Protein AF-A0A1S3XW84-F1 (afdb_monomer)

Mean predicted aligned error: 14.99 Å

Foldseek 3Di:
DDDDDDDDDDDDDDDDDDDDDDDDDDDDPPPPPPPPPPPVPQQAAPVRDHFDVVLVVVQVVCCVVVVLPDGPGQRYHDPNRQKAWDPVVVPDVVVVVVVQVVVQVVQVVVVVVDVDDDDDDHDPTDMDGDDDDD

InterPro domains:
  IPR006462 Protein MS5 [PTHR31260] (20-133)

Secondary structure (DSSP, 8-state):
----PPP--PPPP---------------------------GGGB-TTSPBPPHHHHHHHHHHHHHHTTS-------S-TT--EEE--GGGT-HHHHHHHHHHHHHHHHHHHHHSS-----------EEE-----

Radius of gyration: 25.05 Å; Cα contacts (8 Å, |Δi|>4): 91; chains: 1; bounding box: 46×47×68 Å

Sequence (134 aa):
MEEQEMPCDGRKRELAEEDEEEVDDSNDSGKSHYAYDSDDSDFELIDGTKVDPKVWDQYYKELDESEGFDITVYPGASFNSSIVPLKSYLTDPNKKQKYTDLCGLAIGDFNSQSAKKYEFVEIVTVNASFAAGM

Solvent-accessible surface area (backbone atoms only — not comparable to full-atom values): 9155 Å² total; per-residue (Å²): 142,82,84,84,83,78,86,83,86,82,84,80,90,80,90,80,88,84,85,88,78,88,76,84,90,76,89,78,95,68,79,73,77,72,69,70,75,74,74,64,64,80,56,33,29,79,88,68,50,79,56,65,67,68,48,50,55,50,32,52,48,31,31,66,78,42,77,55,70,62,65,88,58,75,83,55,68,29,92,78,47,56,67,41,76,56,67,60,46,80,77,34,67,69,51,34,49,54,53,51,53,50,51,48,49,52,46,50,52,51,33,71,78,35,107,55,84,78,76,86,85,78,86,89,78,49,68,47,62,88,72,94,78,133

Organism: Nicotiana tabacum (NCBI:txid4097)

Structure (mmCIF, N/CA/C/O backbone):
data_AF-A0A1S3XW84-F1
#
_entry.id   AF-A0A1S3XW84-F1
#
loop_
_atom_site.group_PDB
_atom_site.id
_atom_site.type_symbol
_atom_site.label_atom_id
_atom_site.label_alt_id
_atom_site.label_comp_id
_atom_site.label_asym_id
_atom_site.label_entity_id
_atom_site.label_seq_id
_atom_site.pdbx_PDB_ins_code
_atom_site.Cartn_x
_atom_site.Cartn_y
_atom_site.Cartn_z
_atom_site.occupancy
_atom_site.B_iso_or_equiv
_atom_site.auth_seq_id
_atom_site.auth_comp_id
_atom_site.auth_asym_id
_atom_site.auth_atom_id
_atom_site.pdbx_PDB_model_num
ATOM 1 N N . MET A 1 1 ? -13.612 38.686 19.550 1.00 42.53 1 MET A N 1
ATOM 2 C CA . MET A 1 1 ? -14.569 38.777 18.436 1.00 42.53 1 MET A CA 1
ATOM 3 C C . MET A 1 1 ? -13.824 39.398 17.286 1.00 42.53 1 MET A C 1
ATOM 5 O O . MET A 1 1 ? -13.445 40.547 17.423 1.00 42.53 1 MET A O 1
ATOM 9 N N . GLU A 1 2 ? -13.537 38.602 16.265 1.00 38.34 2 GLU A N 1
ATOM 10 C CA . GLU A 1 2 ? -13.558 38.988 14.850 1.00 38.34 2 GLU A CA 1
ATOM 11 C C . GLU A 1 2 ? -13.281 37.704 14.065 1.00 38.34 2 GLU A C 1
ATOM 13 O O . GLU A 1 2 ? -12.154 37.224 13.965 1.00 38.34 2 GLU A O 1
ATOM 18 N N . GLU A 1 3 ? -14.379 37.079 13.647 1.00 39.62 3 GLU A N 1
ATOM 19 C CA . GLU A 1 3 ? -14.414 35.969 12.705 1.00 39.62 3 GLU A CA 1
ATOM 20 C C . GLU A 1 3 ? -14.179 36.561 11.312 1.00 39.62 3 GLU A C 1
ATOM 22 O O . GLU A 1 3 ? -14.851 37.515 10.921 1.00 39.62 3 GLU A O 1
ATOM 27 N N . GLN A 1 4 ? -13.199 36.037 10.578 1.00 36.78 4 GLN A N 1
ATOM 28 C CA . GLN A 1 4 ? -13.021 36.350 9.162 1.00 36.78 4 GLN A CA 1
ATOM 29 C C . GLN A 1 4 ? -13.615 35.195 8.359 1.00 36.78 4 GLN A C 1
ATOM 31 O O . GLN A 1 4 ? -12.982 34.158 8.168 1.00 36.78 4 GLN A O 1
ATOM 36 N N . GLU A 1 5 ? -14.868 35.370 7.943 1.00 37.12 5 GLU A N 1
ATOM 37 C CA . GLU A 1 5 ? -15.546 34.503 6.984 1.00 37.12 5 GLU A CA 1
ATOM 38 C C . GLU A 1 5 ? -14.992 34.767 5.576 1.00 37.12 5 GLU A C 1
ATOM 40 O O . GLU A 1 5 ? -15.014 35.890 5.071 1.00 37.12 5 GLU A O 1
ATOM 45 N N . MET A 1 6 ? -14.478 33.718 4.937 1.00 41.03 6 MET A N 1
ATOM 46 C CA . MET A 1 6 ? -14.038 33.733 3.541 1.00 41.03 6 MET A CA 1
ATOM 47 C C . MET A 1 6 ? -15.230 33.360 2.642 1.00 41.03 6 MET A C 1
ATOM 49 O O . MET A 1 6 ? -15.857 32.327 2.887 1.00 41.03 6 MET A O 1
ATOM 53 N N . PRO A 1 7 ? -15.569 34.144 1.603 1.00 36.22 7 PRO A N 1
ATOM 54 C CA . PRO A 1 7 ? -16.747 33.883 0.781 1.00 36.22 7 PRO A CA 1
ATOM 55 C C . PRO A 1 7 ? -16.524 32.715 -0.191 1.00 36.22 7 PRO A C 1
ATOM 57 O O . PRO A 1 7 ? -15.595 32.716 -0.998 1.00 36.22 7 PRO A O 1
ATOM 60 N N . CYS A 1 8 ? -17.422 31.730 -0.137 1.00 36.12 8 CYS A N 1
ATOM 61 C CA . CYS A 1 8 ? -17.536 30.655 -1.117 1.00 36.12 8 CYS A CA 1
ATOM 62 C C . CYS A 1 8 ? -18.220 31.193 -2.389 1.00 36.12 8 CYS A C 1
ATOM 64 O O . CYS A 1 8 ? -19.414 31.490 -2.366 1.00 36.12 8 CYS A O 1
ATOM 66 N N . ASP A 1 9 ? -17.479 31.324 -3.493 1.00 34.91 9 ASP A N 1
ATOM 67 C CA . ASP A 1 9 ? -18.032 31.732 -4.791 1.00 34.91 9 ASP A CA 1
ATOM 68 C C . ASP A 1 9 ? -18.701 30.532 -5.481 1.00 34.91 9 ASP A C 1
ATOM 70 O O . ASP A 1 9 ? -18.049 29.596 -5.949 1.00 34.91 9 ASP A O 1
ATOM 74 N N . GLY A 1 10 ? -20.033 30.536 -5.491 1.00 37.75 10 GLY A N 1
ATOM 75 C CA . GLY A 1 10 ? -20.847 29.566 -6.207 1.00 37.75 10 GLY A CA 1
ATOM 76 C C . GLY A 1 10 ? -20.982 29.949 -7.677 1.00 37.75 10 GLY A C 1
ATOM 77 O O . GLY A 1 10 ? -21.548 30.993 -7.995 1.00 37.75 10 GLY A O 1
ATOM 78 N N . ARG A 1 11 ? -20.565 29.065 -8.592 1.00 38.31 11 ARG A N 1
ATOM 79 C CA . ARG A 1 11 ? -20.957 29.160 -10.006 1.00 38.31 11 ARG A CA 1
ATOM 80 C C . ARG A 1 11 ? -22.045 28.156 -10.350 1.00 38.31 11 ARG A C 1
ATOM 82 O O . ARG A 1 11 ? -21.911 26.948 -10.180 1.00 38.31 11 ARG A O 1
ATOM 89 N N . LYS A 1 12 ? -23.144 28.742 -10.809 1.00 38.66 12 LYS A N 1
ATOM 90 C CA . LYS A 1 12 ? -24.388 28.142 -11.276 1.00 38.66 12 LYS A CA 1
ATOM 91 C C . LYS A 1 12 ? -24.144 27.382 -12.586 1.00 38.66 12 LYS A C 1
ATOM 93 O O . LYS A 1 12 ? -23.364 27.835 -13.417 1.00 38.66 12 LYS A O 1
ATOM 98 N N . ARG A 1 13 ? -24.838 26.254 -12.768 1.00 36.91 13 ARG A N 1
ATOM 99 C CA . ARG A 1 13 ? -25.046 25.635 -14.086 1.00 36.91 13 ARG A CA 1
ATOM 100 C C . ARG A 1 13 ? -26.025 26.502 -14.875 1.00 36.91 13 ARG A C 1
ATOM 102 O O . ARG A 1 13 ? -27.103 26.786 -14.360 1.00 36.91 13 ARG A O 1
ATOM 109 N N . GLU A 1 14 ? -25.681 26.833 -16.112 1.00 36.09 14 GLU A N 1
ATOM 110 C CA . GLU A 1 14 ? -26.649 27.189 -17.150 1.00 36.09 14 GLU A CA 1
ATOM 111 C C . GLU A 1 14 ? -26.529 26.164 -18.282 1.00 36.09 14 GLU A C 1
ATOM 113 O O . GLU A 1 14 ? -25.434 25.863 -18.754 1.00 36.09 14 GLU A O 1
ATOM 118 N N . LEU A 1 15 ? -27.675 25.577 -18.626 1.00 37.50 15 LEU A N 1
ATOM 119 C CA . LEU A 1 15 ? -27.910 24.741 -19.796 1.00 37.50 15 LEU A CA 1
ATOM 120 C C . LEU A 1 15 ? -28.241 25.672 -20.967 1.00 37.50 15 LEU A C 1
ATOM 122 O O . LEU A 1 15 ? -29.110 26.529 -20.818 1.00 37.50 15 LEU A O 1
ATOM 126 N N . ALA A 1 16 ? -27.589 25.476 -22.109 1.00 37.22 16 ALA A N 1
ATOM 127 C CA . ALA A 1 16 ? -28.013 26.031 -23.388 1.00 37.22 16 ALA A CA 1
ATOM 128 C C . ALA A 1 16 ? -27.944 24.920 -24.450 1.00 37.22 16 ALA A C 1
ATOM 130 O O . ALA A 1 16 ? -26.863 24.523 -24.876 1.00 37.22 16 ALA A O 1
ATOM 131 N N . GLU A 1 17 ? -29.120 24.392 -24.787 1.00 39.78 17 GLU A N 1
ATOM 132 C CA . GLU A 1 17 ? -29.477 23.777 -26.078 1.00 39.78 17 GLU A CA 1
ATOM 133 C C . GLU A 1 17 ? -29.548 24.913 -27.125 1.00 39.78 17 GLU A C 1
ATOM 135 O O . GLU A 1 17 ? -29.773 26.059 -26.734 1.00 39.78 17 GLU A O 1
ATOM 140 N N . GLU A 1 18 ? -29.375 24.792 -28.438 1.00 42.47 18 GLU A N 1
ATOM 141 C CA . GLU A 1 18 ? -29.212 23.745 -29.458 1.00 42.47 18 GLU A CA 1
ATOM 142 C C . GLU A 1 18 ? -28.745 24.536 -30.711 1.00 42.47 18 GLU A C 1
ATOM 144 O O . GLU A 1 18 ? -29.215 25.661 -30.896 1.00 42.47 18 GLU A O 1
ATOM 149 N N . ASP A 1 19 ? -27.875 24.001 -31.575 1.00 34.41 19 ASP A N 1
ATOM 150 C CA . ASP A 1 19 ? -28.000 24.257 -33.024 1.00 34.41 19 ASP A CA 1
ATOM 151 C C . ASP A 1 19 ? -27.310 23.144 -33.823 1.00 34.41 19 ASP A C 1
ATOM 153 O O . ASP A 1 19 ? -26.138 22.818 -33.605 1.00 34.41 19 ASP A O 1
ATOM 157 N N . GLU A 1 20 ? -28.086 22.529 -34.706 1.00 47.84 20 GLU A N 1
ATOM 158 C CA . GLU A 1 20 ? -27.706 21.421 -35.572 1.00 47.84 20 GLU A CA 1
ATOM 159 C C . GLU A 1 20 ? -27.149 21.996 -36.882 1.00 47.84 20 GLU A C 1
ATOM 161 O O . GLU A 1 20 ? -27.907 22.445 -37.740 1.00 47.84 20 GLU A O 1
ATOM 166 N N . GLU A 1 21 ? -25.827 21.970 -37.071 1.00 45.09 21 GLU A N 1
ATOM 167 C CA . GLU A 1 21 ? -25.247 22.137 -38.408 1.00 45.09 21 GLU A CA 1
ATOM 168 C C . GLU A 1 21 ? -24.925 20.763 -39.012 1.00 45.09 21 GLU A C 1
ATOM 170 O O . GLU A 1 21 ? -23.995 20.068 -38.604 1.00 45.09 21 GLU A O 1
ATOM 175 N N . GLU A 1 22 ? -25.743 20.387 -39.996 1.00 44.19 22 GLU A N 1
ATOM 176 C CA . GLU A 1 22 ? -25.552 19.289 -40.948 1.00 44.19 22 GLU A CA 1
ATOM 177 C C . GLU A 1 22 ? -24.186 19.413 -41.643 1.00 44.19 22 GLU A C 1
ATOM 179 O O . GLU A 1 22 ? -23.992 20.267 -42.515 1.00 44.19 22 GLU A O 1
ATOM 184 N N . VAL A 1 23 ? -23.226 18.560 -41.270 1.00 45.69 23 VAL A N 1
ATOM 185 C CA . VAL A 1 23 ? -21.918 18.495 -41.934 1.00 45.69 23 VAL A CA 1
ATOM 186 C C . VAL A 1 23 ? -21.930 17.362 -42.959 1.00 45.69 23 VAL A C 1
ATOM 188 O O . VAL A 1 23 ? -21.974 16.185 -42.616 1.00 45.69 23 VAL A O 1
ATOM 191 N N . ASP A 1 24 ? -21.911 17.783 -44.221 1.00 38.50 24 ASP A N 1
ATOM 192 C CA . ASP A 1 24 ? -21.873 17.014 -45.467 1.00 38.50 24 ASP A CA 1
ATOM 193 C C . ASP A 1 24 ? -20.902 15.815 -45.431 1.00 38.50 24 ASP A C 1
ATOM 195 O O . ASP A 1 24 ? -19.679 15.961 -45.342 1.00 38.50 24 ASP A O 1
ATOM 199 N N . ASP A 1 25 ? -21.480 14.616 -45.517 1.00 48.81 25 ASP A N 1
ATOM 200 C CA . ASP A 1 25 ? -20.803 13.326 -45.586 1.00 48.81 25 ASP A CA 1
ATOM 201 C C . ASP A 1 25 ? -20.454 13.021 -47.050 1.00 48.81 25 ASP A C 1
ATOM 203 O O . ASP A 1 25 ? -21.256 12.467 -47.810 1.00 48.81 25 ASP A O 1
ATOM 207 N N . SER A 1 26 ? -19.259 13.426 -47.488 1.00 48.84 26 SER A N 1
ATOM 208 C CA . SER A 1 26 ? -18.698 12.973 -48.763 1.00 48.84 26 SER A CA 1
ATOM 209 C C . SER A 1 26 ? -17.168 13.026 -48.817 1.00 48.84 26 SER A C 1
ATOM 211 O O . SER A 1 26 ? -16.554 14.069 -49.020 1.00 48.84 26 SER A O 1
ATOM 213 N N . ASN A 1 27 ? -16.600 11.815 -48.832 1.00 44.66 27 ASN A N 1
ATOM 214 C CA . ASN A 1 27 ? -15.481 11.409 -49.686 1.00 44.66 27 ASN A CA 1
ATOM 215 C C . ASN A 1 27 ? -14.054 11.801 -49.251 1.00 44.66 27 ASN A C 1
ATOM 217 O O . ASN A 1 27 ? -13.540 12.853 -49.609 1.00 44.66 27 ASN A O 1
ATOM 221 N N . ASP A 1 28 ? -13.330 10.858 -48.650 1.00 45.44 28 ASP A N 1
ATOM 222 C CA . ASP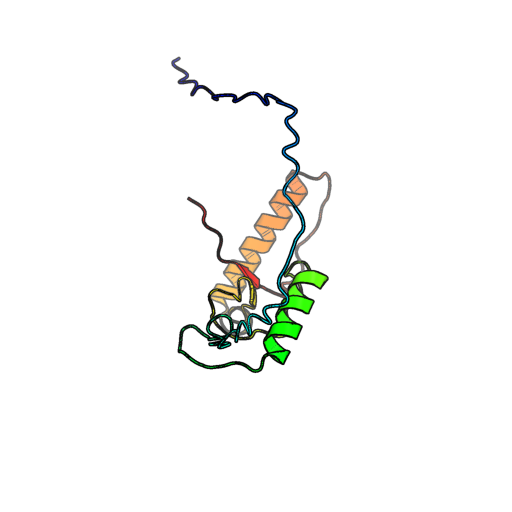 A 1 28 ? -12.371 10.027 -49.397 1.00 45.44 28 ASP A CA 1
ATOM 223 C C . ASP A 1 28 ? -11.679 9.059 -48.432 1.00 45.44 28 ASP A C 1
ATOM 225 O O . ASP A 1 28 ? -11.210 9.428 -47.355 1.00 45.44 28 ASP A O 1
ATOM 229 N N . SER A 1 29 ? -11.619 7.794 -48.832 1.00 57.34 29 SER A N 1
ATOM 230 C CA . SER A 1 29 ? -10.939 6.711 -48.131 1.00 57.34 29 SER A CA 1
ATOM 231 C C . SER A 1 29 ? -9.419 6.882 -48.192 1.00 57.34 29 SER A C 1
ATOM 233 O O . SER A 1 29 ? -8.700 6.079 -48.787 1.00 57.34 29 SER A O 1
ATOM 235 N N . GLY A 1 30 ? -8.905 7.923 -47.555 1.00 43.34 30 GLY A N 1
ATOM 236 C CA . GLY A 1 30 ? -7.501 8.029 -47.226 1.00 43.34 30 GLY A CA 1
ATOM 237 C C . GLY A 1 30 ? -7.243 7.144 -46.022 1.00 43.34 30 GLY A C 1
ATOM 238 O O . GLY A 1 30 ? -7.522 7.539 -44.896 1.00 43.34 30 GLY A O 1
ATOM 239 N N . LYS A 1 31 ? -6.690 5.946 -46.239 1.00 55.28 31 LYS A N 1
ATOM 240 C CA . LYS A 1 31 ? -5.907 5.258 -45.207 1.00 55.28 31 LYS A CA 1
ATOM 241 C C . LYS A 1 31 ? -4.813 6.227 -44.757 1.00 55.28 31 LYS A C 1
ATOM 243 O O . LYS A 1 31 ? -3.702 6.185 -45.285 1.00 55.28 31 LYS A O 1
ATOM 248 N N . SER A 1 32 ? -5.097 7.098 -43.793 1.00 44.53 32 SER A N 1
ATOM 249 C CA . SER A 1 32 ? -4.045 7.682 -42.990 1.00 44.53 32 SER A CA 1
ATOM 250 C C . SER A 1 32 ? -3.530 6.518 -42.170 1.00 44.53 32 SER A C 1
ATOM 252 O O . SER A 1 32 ? -4.072 6.126 -41.139 1.00 44.53 32 SER A O 1
ATOM 254 N N . HIS A 1 33 ? -2.497 5.892 -42.718 1.00 53.44 33 HIS A N 1
ATOM 255 C CA . HIS A 1 33 ? -1.506 5.187 -41.946 1.00 53.44 33 HIS A CA 1
ATOM 256 C C . HIS A 1 33 ? -0.954 6.206 -40.945 1.00 53.44 33 HIS A C 1
ATOM 258 O O . HIS A 1 33 ? 0.101 6.804 -41.147 1.00 53.44 33 HIS A O 1
ATOM 264 N N . TYR A 1 34 ? -1.709 6.439 -39.871 1.00 46.34 34 TYR A N 1
ATOM 265 C CA . TYR A 1 34 ? -1.133 6.796 -38.600 1.00 46.34 34 TYR A CA 1
ATOM 266 C C . TYR A 1 34 ? -0.310 5.563 -38.235 1.00 46.34 34 TYR A C 1
ATOM 268 O O . TYR A 1 34 ? -0.766 4.666 -37.531 1.00 46.34 34 TYR A O 1
ATOM 276 N N . ALA A 1 35 ? 0.900 5.476 -38.792 1.00 50.94 35 ALA A N 1
ATOM 277 C CA . ALA A 1 35 ? 1.972 4.905 -38.016 1.00 50.94 35 ALA A CA 1
ATOM 278 C C . ALA A 1 35 ? 2.027 5.802 -36.789 1.00 50.94 35 ALA A C 1
ATOM 280 O O . ALA A 1 35 ? 2.626 6.874 -36.811 1.00 50.94 35 ALA A O 1
ATOM 281 N N . TYR A 1 36 ? 1.320 5.378 -35.746 1.00 47.88 36 TYR A N 1
ATOM 282 C CA . TYR A 1 36 ? 1.916 5.420 -34.434 1.00 47.88 36 TYR A CA 1
ATOM 283 C C . TYR A 1 36 ? 3.284 4.764 -34.618 1.00 47.88 36 TYR A C 1
ATOM 285 O O . TYR A 1 36 ? 3.406 3.541 -34.674 1.00 47.88 36 TYR A O 1
ATOM 293 N N . ASP A 1 37 ? 4.292 5.592 -34.875 1.00 51.38 37 ASP A N 1
ATOM 294 C CA . ASP A 1 37 ? 5.652 5.244 -34.525 1.00 51.38 37 ASP A CA 1
ATOM 295 C C . ASP A 1 37 ? 5.583 5.149 -33.005 1.00 51.38 37 ASP A C 1
ATOM 297 O O . ASP A 1 37 ? 5.534 6.167 -32.315 1.00 51.38 37 ASP A O 1
ATOM 301 N N . SER A 1 38 ? 5.302 3.933 -32.528 1.00 53.81 38 SER A N 1
ATOM 302 C CA . SER A 1 38 ? 5.107 3.582 -31.126 1.00 53.81 38 SER A CA 1
ATOM 303 C C . SER A 1 38 ? 6.466 3.709 -30.455 1.00 53.81 38 SER A C 1
ATOM 305 O O . SER A 1 38 ? 7.143 2.728 -30.154 1.00 53.81 38 SER A O 1
ATOM 307 N N . ASP A 1 39 ? 6.927 4.946 -30.322 1.00 56.47 39 ASP A N 1
ATOM 308 C CA . ASP A 1 39 ? 7.960 5.310 -29.381 1.00 56.47 39 ASP A CA 1
ATOM 309 C C . ASP A 1 39 ? 7.282 5.124 -28.021 1.00 56.47 39 ASP A C 1
ATOM 311 O O . ASP A 1 39 ? 6.607 6.018 -27.518 1.00 56.47 39 ASP A O 1
ATOM 315 N N . ASP A 1 40 ? 7.308 3.879 -27.530 1.00 59.44 40 ASP A N 1
ATOM 316 C CA . ASP A 1 40 ? 6.673 3.388 -26.302 1.00 59.44 40 ASP A CA 1
ATOM 317 C C . ASP A 1 40 ? 7.315 4.039 -25.057 1.00 59.44 40 ASP A C 1
ATOM 319 O O . ASP A 1 40 ? 7.778 3.355 -24.143 1.00 59.44 40 ASP A O 1
ATOM 323 N N . SER A 1 41 ? 7.377 5.372 -25.016 1.00 60.06 41 SER A N 1
ATOM 324 C CA . SER A 1 41 ? 7.925 6.162 -23.912 1.00 60.06 41 SER A CA 1
ATOM 325 C C . SER A 1 41 ? 7.113 5.992 -22.635 1.00 60.06 41 SER A C 1
ATOM 327 O O . SER A 1 41 ? 7.634 6.149 -21.534 1.00 60.06 41 SER A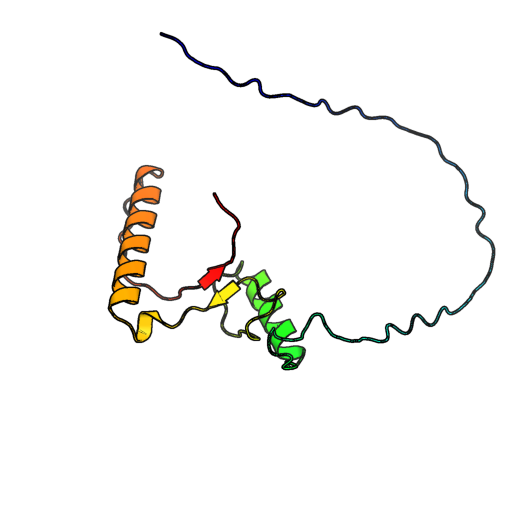 O 1
ATOM 329 N N . ASP A 1 42 ? 5.835 5.639 -22.771 1.00 63.06 42 ASP A N 1
ATOM 330 C CA . ASP A 1 42 ? 4.910 5.525 -21.647 1.00 63.06 42 ASP A CA 1
ATOM 331 C C . ASP A 1 42 ? 5.239 4.319 -20.749 1.00 63.06 42 ASP A C 1
ATOM 333 O O . ASP A 1 42 ? 4.886 4.293 -19.574 1.00 63.06 42 ASP A O 1
ATOM 337 N N . PHE A 1 43 ? 5.981 3.332 -21.246 1.00 72.69 43 PHE A N 1
ATOM 338 C CA . PHE A 1 43 ? 6.331 2.133 -20.476 1.00 72.69 43 PHE A CA 1
ATOM 339 C C . PHE A 1 43 ? 7.806 2.080 -20.067 1.00 72.69 43 PHE A C 1
ATOM 341 O O . PHE A 1 43 ? 8.269 1.064 -19.530 1.00 72.69 43 PHE A O 1
ATOM 348 N N . GLU A 1 44 ? 8.538 3.175 -20.284 1.00 82.44 44 GLU A N 1
ATOM 349 C CA . GLU A 1 44 ? 9.913 3.333 -19.826 1.00 82.44 44 GLU A CA 1
ATOM 350 C C . GLU A 1 44 ? 9.964 3.714 -18.339 1.00 82.44 44 GLU A C 1
ATOM 352 O O . GLU A 1 44 ? 9.136 4.462 -17.800 1.00 82.44 44 GLU A O 1
ATOM 357 N N . LEU A 1 45 ? 10.958 3.162 -17.644 1.00 87.75 45 LEU A N 1
ATOM 358 C CA . LEU A 1 45 ? 11.288 3.574 -16.286 1.00 87.75 45 LEU A CA 1
ATOM 359 C C . LEU A 1 45 ? 12.057 4.895 -16.299 1.00 87.75 45 LEU A C 1
ATOM 361 O O . LEU A 1 45 ? 12.653 5.284 -17.300 1.00 87.75 45 LEU A O 1
ATOM 365 N N . ILE A 1 46 ? 12.115 5.564 -15.147 1.00 87.12 46 ILE A N 1
ATOM 366 C CA . ILE A 1 46 ? 12.843 6.836 -14.982 1.00 87.12 46 ILE A CA 1
ATOM 367 C C . ILE A 1 46 ? 14.336 6.706 -15.351 1.00 87.12 46 ILE A C 1
ATOM 369 O O . ILE A 1 46 ? 14.961 7.688 -15.744 1.00 87.12 46 ILE A O 1
ATOM 373 N N . ASP A 1 47 ? 14.918 5.509 -15.235 1.00 87.50 47 ASP A N 1
ATOM 374 C CA . ASP A 1 47 ? 16.310 5.228 -15.611 1.00 87.50 47 ASP A CA 1
ATOM 375 C C . ASP A 1 47 ? 16.501 4.846 -17.095 1.00 87.50 47 ASP A C 1
ATOM 377 O O . ASP A 1 47 ? 17.618 4.530 -17.507 1.00 87.50 47 ASP A O 1
ATOM 381 N N . GLY A 1 48 ? 15.433 4.892 -17.899 1.00 86.19 48 GLY A N 1
ATOM 382 C CA . GLY A 1 48 ? 15.425 4.520 -19.316 1.00 86.19 48 GLY A CA 1
ATOM 383 C C . GLY A 1 48 ? 15.329 3.012 -19.569 1.00 86.19 48 GLY A C 1
ATOM 384 O O . GLY A 1 48 ? 15.442 2.569 -20.714 1.00 86.19 48 GLY A O 1
ATOM 385 N N . THR A 1 49 ? 15.142 2.193 -18.529 1.00 89.00 49 THR A N 1
ATOM 386 C CA . THR A 1 49 ? 14.949 0.749 -18.699 1.00 89.00 49 THR A CA 1
ATOM 387 C C . THR A 1 49 ? 13.579 0.462 -19.307 1.00 89.00 49 THR A C 1
ATOM 389 O O . THR A 1 49 ? 12.552 0.912 -18.799 1.00 89.00 49 THR A O 1
ATOM 392 N N . LYS A 1 50 ? 13.562 -0.356 -20.366 1.00 88.81 50 LYS A N 1
ATOM 393 C CA . LYS A 1 50 ? 12.333 -0.895 -20.960 1.00 88.81 50 LYS A CA 1
ATOM 394 C C . LYS A 1 50 ? 11.879 -2.136 -20.204 1.00 88.81 50 LYS A C 1
ATOM 396 O O . LYS A 1 50 ? 12.660 -3.069 -20.008 1.00 88.81 50 LYS A O 1
ATOM 401 N N . VAL A 1 51 ? 10.612 -2.151 -19.811 1.00 90.19 51 VAL A N 1
ATOM 402 C CA . VAL A 1 51 ? 9.967 -3.282 -19.136 1.00 90.19 51 VAL A CA 1
ATOM 403 C C . VAL A 1 51 ? 9.081 -4.016 -20.142 1.00 90.19 51 VAL A C 1
ATOM 405 O O . VAL A 1 51 ? 8.508 -3.394 -21.031 1.00 90.19 51 VAL A O 1
ATOM 408 N N . ASP A 1 52 ? 8.981 -5.344 -20.029 1.00 91.19 52 ASP A N 1
ATOM 409 C CA . ASP A 1 52 ? 8.085 -6.143 -20.877 1.00 91.19 52 ASP A CA 1
ATOM 410 C C . ASP A 1 52 ? 6.631 -5.640 -20.723 1.00 91.19 52 ASP A C 1
ATOM 412 O O . ASP A 1 52 ? 6.152 -5.558 -19.586 1.00 91.19 52 ASP A O 1
ATOM 416 N N . PRO A 1 53 ? 5.910 -5.340 -21.823 1.00 90.06 53 PRO A N 1
ATOM 417 C CA . PRO A 1 53 ? 4.515 -4.899 -21.778 1.00 90.06 53 PRO A CA 1
ATOM 418 C C . PRO A 1 53 ? 3.602 -5.789 -20.925 1.00 90.06 53 PRO A C 1
ATOM 420 O O . PRO A 1 53 ? 2.712 -5.290 -20.246 1.00 90.06 53 PRO A O 1
ATOM 423 N N . LYS A 1 54 ? 3.868 -7.099 -20.850 1.00 92.88 54 LYS A N 1
ATOM 424 C CA . LYS A 1 54 ? 3.072 -8.025 -20.024 1.00 92.88 54 LYS A CA 1
ATOM 425 C C . LYS A 1 54 ? 3.138 -7.719 -18.528 1.00 92.88 54 LYS A C 1
ATOM 427 O O . LYS A 1 54 ? 2.201 -8.030 -17.796 1.00 92.88 54 LYS A O 1
ATOM 432 N N . VAL A 1 55 ? 4.250 -7.152 -18.058 1.00 93.94 55 VAL A N 1
ATOM 433 C CA . VAL A 1 55 ? 4.420 -6.737 -16.656 1.00 93.94 55 VAL A CA 1
ATOM 434 C C . VAL A 1 55 ? 3.534 -5.528 -16.369 1.00 93.94 55 VAL A C 1
ATOM 436 O O . VAL A 1 55 ? 2.914 -5.468 -15.311 1.00 93.94 55 VAL A O 1
ATOM 439 N N . TRP A 1 56 ? 3.437 -4.601 -17.324 1.00 93.31 56 TRP A N 1
ATOM 440 C CA . TRP A 1 56 ? 2.538 -3.453 -17.251 1.00 93.31 56 TRP A CA 1
ATOM 441 C C . TRP A 1 56 ? 1.071 -3.868 -17.304 1.00 93.31 56 TRP A C 1
ATOM 443 O O . TRP A 1 56 ? 0.300 -3.436 -16.450 1.00 93.31 56 TRP A O 1
ATOM 453 N N . ASP A 1 57 ? 0.706 -4.763 -18.224 1.00 93.94 57 ASP A N 1
ATOM 454 C CA . ASP A 1 57 ? -0.648 -5.317 -18.313 1.00 93.94 57 ASP A CA 1
ATOM 455 C C . ASP A 1 57 ? -1.073 -5.959 -16.987 1.00 93.94 57 ASP A C 1
ATOM 457 O O . ASP A 1 57 ? -2.176 -5.723 -16.495 1.00 93.94 57 ASP A O 1
ATOM 461 N N . GLN A 1 58 ? -0.184 -6.750 -16.374 1.00 95.88 58 GLN A N 1
ATOM 462 C CA . GLN A 1 58 ? -0.467 -7.368 -15.082 1.00 95.88 58 GLN A CA 1
ATOM 463 C C . GLN A 1 58 ? -0.555 -6.334 -13.955 1.00 95.88 58 GLN A C 1
ATOM 465 O O . GLN A 1 58 ? -1.466 -6.425 -13.138 1.00 95.88 58 GLN A O 1
ATOM 470 N N . TYR A 1 59 ? 0.349 -5.352 -13.913 1.00 95.44 59 TYR A N 1
ATOM 471 C CA . TYR A 1 59 ? 0.306 -4.286 -12.912 1.00 95.44 59 TYR A CA 1
ATOM 472 C C . TYR A 1 59 ? -1.013 -3.509 -12.967 1.00 95.44 59 TYR A C 1
ATOM 474 O O . TYR A 1 59 ? -1.656 -3.333 -11.936 1.00 95.44 59 TYR A O 1
ATOM 482 N N 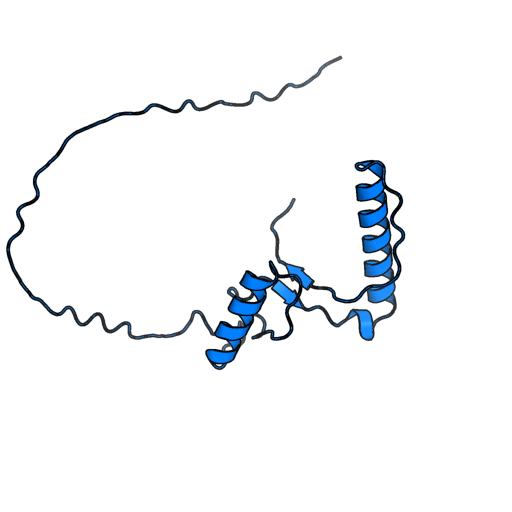. TYR A 1 60 ? -1.448 -3.086 -14.158 1.00 94.56 60 TYR A N 1
ATOM 483 C CA . TYR A 1 60 ? -2.708 -2.358 -14.312 1.00 94.56 60 TYR A CA 1
ATOM 484 C C . TYR A 1 60 ? -3.924 -3.218 -14.011 1.00 94.56 60 TYR A C 1
ATOM 486 O O . TYR A 1 60 ? -4.871 -2.727 -13.404 1.00 94.56 60 TYR A O 1
ATOM 494 N N . LYS A 1 61 ? -3.882 -4.503 -14.374 1.00 96.06 61 LYS A N 1
ATOM 495 C CA . LYS A 1 61 ? -4.922 -5.450 -13.987 1.00 96.06 61 LYS A CA 1
ATOM 496 C C . LYS A 1 61 ? -5.037 -5.561 -12.465 1.00 96.06 61 LYS A C 1
ATOM 498 O O . LYS A 1 61 ? -6.134 -5.446 -11.938 1.00 96.06 61 LYS A O 1
ATOM 503 N N . GLU A 1 62 ? -3.924 -5.759 -11.761 1.00 95.94 62 GLU A N 1
ATOM 504 C CA . GLU A 1 62 ? -3.913 -5.836 -10.293 1.00 95.94 62 GLU A CA 1
ATOM 505 C C . GLU A 1 62 ? -4.357 -4.512 -9.656 1.00 95.94 62 GLU A C 1
ATOM 507 O O . GLU A 1 62 ? -5.086 -4.517 -8.665 1.00 95.94 62 GLU A O 1
ATOM 512 N N . LEU A 1 63 ? -3.963 -3.375 -10.235 1.00 93.94 63 LEU A N 1
ATOM 513 C CA . LEU A 1 63 ? -4.366 -2.050 -9.772 1.00 93.94 63 LEU A CA 1
ATOM 514 C C . LEU A 1 63 ? -5.880 -1.842 -9.888 1.00 93.94 63 LEU A C 1
ATOM 516 O O . LEU A 1 63 ? -6.483 -1.375 -8.925 1.00 93.94 63 LEU A O 1
ATOM 520 N N . ASP A 1 64 ? -6.481 -2.215 -11.018 1.00 95.00 64 ASP A N 1
ATOM 521 C CA . ASP A 1 64 ? -7.926 -2.108 -11.252 1.00 95.00 64 ASP A CA 1
ATOM 522 C C . ASP A 1 64 ? -8.717 -3.100 -10.383 1.00 95.00 64 ASP A C 1
ATOM 524 O O . ASP A 1 64 ? -9.639 -2.710 -9.672 1.00 95.00 64 ASP A O 1
ATOM 528 N N . GLU A 1 65 ? -8.308 -4.374 -10.355 1.00 96.19 65 GLU A N 1
ATOM 529 C CA . GLU A 1 65 ? -9.021 -5.431 -9.623 1.00 96.19 65 GLU A CA 1
ATOM 530 C C . GLU A 1 65 ? -8.954 -5.267 -8.095 1.00 96.19 65 GLU A C 1
ATOM 532 O O . GLU A 1 65 ? -9.868 -5.707 -7.395 1.00 96.19 65 GLU A O 1
ATOM 537 N N . SER A 1 66 ? -7.884 -4.663 -7.566 1.00 94.25 66 SER A N 1
ATOM 538 C CA . SER A 1 66 ? -7.663 -4.513 -6.116 1.00 94.25 66 SER A CA 1
ATOM 539 C C . SER A 1 66 ? -7.782 -3.081 -5.599 1.00 94.25 66 SER A C 1
ATOM 541 O O . SER A 1 66 ? -7.479 -2.833 -4.430 1.00 94.25 66 SER A O 1
ATOM 543 N N . GLU A 1 67 ? -8.147 -2.128 -6.460 1.00 92.75 67 GLU A N 1
ATOM 544 C CA . GLU A 1 67 ? -8.097 -0.689 -6.160 1.00 92.75 67 GLU A CA 1
ATOM 545 C C . GLU A 1 67 ? -6.713 -0.248 -5.623 1.00 92.75 67 GLU A C 1
ATOM 547 O O . GLU A 1 67 ? -6.584 0.650 -4.788 1.00 92.75 67 GLU A O 1
ATOM 552 N N . GLY A 1 68 ? -5.645 -0.911 -6.081 1.00 90.81 68 GLY A N 1
ATOM 553 C CA . GLY A 1 68 ? -4.266 -0.652 -5.661 1.00 90.81 68 GLY A CA 1
ATOM 554 C C . GLY A 1 68 ? -3.855 -1.254 -4.311 1.00 90.81 68 GLY A C 1
ATOM 555 O O . GLY A 1 68 ? -2.773 -0.926 -3.808 1.00 90.81 68 GLY A O 1
ATOM 556 N N . PHE A 1 69 ? -4.671 -2.117 -3.702 1.00 90.38 69 PHE A N 1
ATOM 557 C CA . PHE A 1 69 ? -4.340 -2.755 -2.425 1.00 90.38 69 PHE A CA 1
ATOM 558 C C . PHE A 1 69 ? -3.431 -3.983 -2.592 1.00 90.38 69 PHE A C 1
ATOM 560 O O . PHE A 1 69 ? -2.397 -4.092 -1.925 1.00 90.38 69 PHE A O 1
ATOM 567 N N . ASP A 1 70 ? -3.761 -4.872 -3.526 1.00 93.00 70 ASP A N 1
ATOM 568 C CA . ASP A 1 70 ? -3.069 -6.145 -3.735 1.00 93.00 70 ASP A CA 1
ATOM 569 C C . ASP A 1 70 ? -2.213 -6.094 -5.005 1.00 93.00 70 ASP A C 1
ATOM 571 O O . ASP A 1 70 ? -2.569 -6.622 -6.054 1.00 93.00 70 ASP A O 1
ATOM 575 N N . ILE A 1 71 ? -1.047 -5.450 -4.887 1.00 93.00 71 ILE A N 1
ATOM 576 C CA . ILE A 1 71 ? -0.054 -5.334 -5.963 1.00 93.00 71 ILE A CA 1
ATOM 577 C C . ILE A 1 71 ? 1.086 -6.329 -5.728 1.00 93.00 71 ILE A C 1
ATOM 579 O O . ILE A 1 71 ? 1.885 -6.185 -4.795 1.00 93.00 71 ILE A O 1
ATOM 583 N N . THR A 1 72 ? 1.192 -7.336 -6.592 1.00 90.88 72 THR A N 1
ATOM 584 C CA . THR A 1 72 ? 2.242 -8.363 -6.544 1.00 90.88 72 THR A CA 1
ATOM 585 C C . THR A 1 72 ? 3.360 -8.093 -7.542 1.00 90.88 72 THR A C 1
ATOM 587 O O . THR A 1 72 ? 4.535 -8.348 -7.243 1.00 90.88 72 THR A O 1
ATOM 590 N N . VAL A 1 73 ? 3.010 -7.528 -8.698 1.00 93.06 73 VAL A N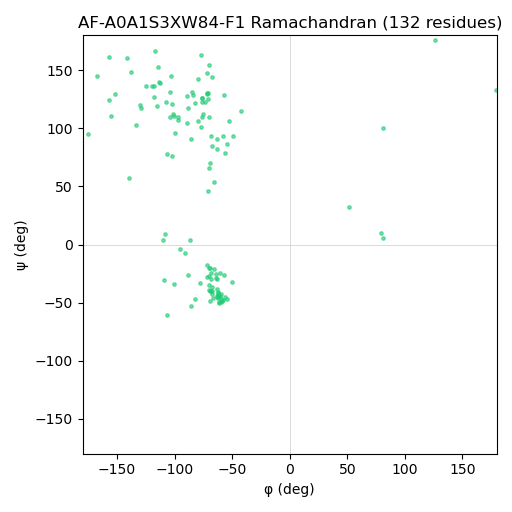 1
ATOM 591 C CA . VAL A 1 73 ? 3.947 -7.151 -9.755 1.00 93.06 73 VAL A CA 1
ATOM 592 C C . VAL A 1 73 ? 4.143 -5.644 -9.738 1.00 93.06 73 VAL A C 1
ATOM 594 O O . VAL A 1 73 ? 3.186 -4.889 -9.702 1.00 93.06 73 VAL A O 1
ATOM 597 N N . TYR A 1 74 ? 5.396 -5.192 -9.765 1.00 93.12 74 TYR A N 1
ATOM 598 C CA . TYR A 1 74 ? 5.728 -3.772 -9.846 1.00 93.12 74 TYR A CA 1
ATOM 599 C C . TYR A 1 74 ? 6.731 -3.556 -10.981 1.00 93.12 74 TYR A C 1
ATOM 601 O O . TYR A 1 74 ? 7.833 -4.110 -10.903 1.00 93.12 74 TYR A O 1
ATOM 609 N N . PRO A 1 75 ? 6.375 -2.782 -12.024 1.00 92.31 75 PRO A N 1
ATOM 610 C CA . PRO A 1 75 ? 7.213 -2.617 -13.210 1.00 92.31 75 PRO A CA 1
ATOM 611 C C . PRO A 1 75 ? 8.505 -1.846 -12.913 1.00 92.31 75 PRO A C 1
ATOM 613 O O . PRO A 1 75 ? 9.506 -2.043 -13.591 1.00 92.31 75 PRO A O 1
ATOM 616 N N . GLY A 1 76 ? 8.517 -1.021 -11.865 1.00 90.81 76 GLY A N 1
ATOM 617 C CA . GLY A 1 76 ? 9.641 -0.162 -11.509 1.00 90.81 76 GLY A CA 1
ATOM 618 C C . GLY A 1 76 ? 9.194 1.286 -11.384 1.00 90.81 76 GLY A C 1
ATOM 619 O O . GLY A 1 76 ? 8.036 1.598 -11.620 1.00 90.81 76 GLY A O 1
ATOM 620 N N . ALA A 1 77 ? 10.102 2.172 -10.975 1.00 88.12 77 ALA A N 1
ATOM 621 C CA . ALA A 1 77 ? 9.774 3.585 -10.827 1.00 88.12 77 ALA A CA 1
ATOM 622 C C . ALA A 1 77 ? 9.561 4.234 -12.202 1.00 88.12 77 ALA A C 1
ATOM 624 O O . ALA A 1 77 ? 10.514 4.434 -12.956 1.00 88.12 77 ALA A O 1
ATOM 625 N N . SER A 1 78 ? 8.312 4.575 -12.497 1.00 88.12 78 SER A N 1
ATOM 626 C CA . SER A 1 78 ? 7.878 5.314 -13.679 1.00 88.12 78 SER A CA 1
ATOM 627 C C . SER A 1 78 ? 6.757 6.283 -13.290 1.00 88.12 78 SER A C 1
ATOM 629 O O . SER A 1 78 ? 6.103 6.113 -12.260 1.00 88.12 78 SER A O 1
ATOM 631 N N . PHE A 1 79 ? 6.510 7.301 -14.115 1.00 83.44 79 PHE A N 1
ATOM 632 C CA . PHE A 1 79 ? 5.359 8.194 -13.935 1.00 83.44 79 PHE A CA 1
ATOM 633 C C . PHE A 1 79 ? 4.021 7.447 -14.020 1.00 83.44 79 PHE A C 1
ATOM 635 O O . PHE A 1 79 ? 3.041 7.876 -13.417 1.00 83.44 79 PHE A O 1
ATOM 642 N N . ASN A 1 80 ? 4.008 6.305 -14.707 1.00 86.19 80 ASN A N 1
ATOM 643 C CA . ASN A 1 80 ? 2.817 5.499 -14.948 1.00 86.19 80 ASN A CA 1
ATOM 644 C C . ASN A 1 80 ? 2.565 4.423 -13.873 1.00 86.19 80 ASN A C 1
ATOM 646 O O . ASN A 1 80 ? 1.490 3.826 -13.830 1.00 86.19 80 ASN A O 1
ATOM 650 N N . SER A 1 81 ? 3.502 4.230 -12.938 1.00 88.38 81 SER A N 1
ATOM 651 C CA . SER A 1 81 ? 3.369 3.320 -11.794 1.00 88.38 81 SER A CA 1
ATOM 652 C C . SER A 1 81 ? 3.058 4.098 -10.506 1.00 88.38 81 SER A C 1
ATOM 654 O O . SER A 1 81 ? 3.940 4.342 -9.677 1.00 88.38 81 SER A O 1
ATOM 656 N N . SER A 1 82 ? 1.811 4.542 -10.348 1.00 86.25 82 SER A N 1
ATOM 657 C CA . SER A 1 82 ? 1.399 5.447 -9.261 1.00 86.25 82 SER A CA 1
ATOM 658 C C . SER A 1 82 ? 1.400 4.803 -7.870 1.00 86.25 82 SER A C 1
ATOM 660 O O . SER A 1 82 ? 1.593 5.504 -6.874 1.00 86.25 82 SER A O 1
ATOM 662 N N . ILE A 1 83 ? 1.213 3.482 -7.800 1.00 92.44 83 ILE A N 1
ATOM 663 C CA . ILE A 1 83 ? 1.226 2.685 -6.569 1.00 92.44 83 ILE A CA 1
ATOM 664 C C . ILE A 1 83 ? 2.506 1.855 -6.500 1.00 92.44 83 ILE A C 1
ATOM 666 O O . ILE A 1 83 ? 2.777 1.033 -7.378 1.00 92.44 83 ILE A O 1
ATOM 670 N N . VAL A 1 84 ? 3.269 2.049 -5.425 1.00 91.56 84 VAL A N 1
ATOM 671 C CA . VAL A 1 84 ? 4.565 1.411 -5.190 1.00 91.56 84 VAL A CA 1
ATOM 672 C C . VAL A 1 84 ? 4.486 0.496 -3.965 1.00 91.56 84 VAL A C 1
ATOM 674 O O . VAL A 1 84 ? 4.265 0.994 -2.856 1.00 91.56 84 VAL A O 1
ATOM 677 N N . PRO A 1 85 ? 4.722 -0.821 -4.101 1.00 92.12 85 PRO A N 1
ATOM 678 C CA . PRO A 1 85 ? 4.797 -1.713 -2.951 1.00 92.12 85 PRO A CA 1
ATOM 679 C C . PRO A 1 85 ? 6.079 -1.455 -2.147 1.00 92.12 85 PRO A C 1
ATOM 681 O O . PRO A 1 85 ? 7.201 -1.522 -2.657 1.00 92.12 85 PRO A O 1
ATOM 684 N N . LEU A 1 86 ? 5.934 -1.183 -0.851 1.00 91.88 86 LEU A N 1
ATOM 685 C CA . LEU A 1 86 ? 7.036 -0.872 0.053 1.00 91.88 86 LEU A CA 1
ATOM 686 C C . LEU A 1 86 ? 7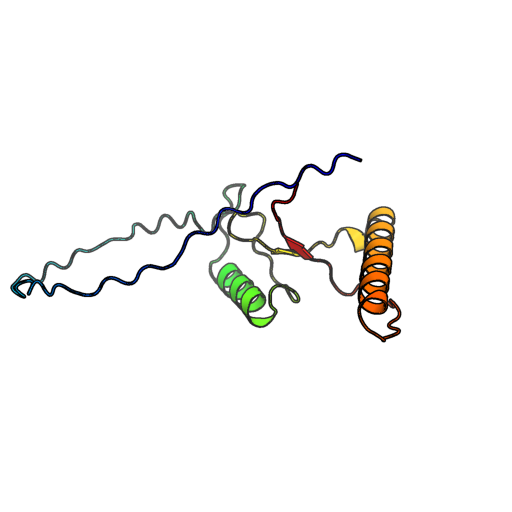.426 -2.088 0.886 1.00 91.88 86 LEU A C 1
ATOM 688 O O . LEU A 1 86 ? 6.748 -2.449 1.836 1.00 91.88 86 LEU A O 1
ATOM 692 N N . LYS A 1 87 ? 8.603 -2.661 0.624 1.00 91.56 87 LYS A N 1
ATOM 693 C CA . LYS A 1 87 ? 9.124 -3.813 1.394 1.00 91.56 87 LYS A CA 1
ATOM 694 C C . LYS A 1 87 ? 10.076 -3.435 2.531 1.00 91.56 87 LYS A C 1
ATOM 696 O O . LYS A 1 87 ? 10.518 -4.288 3.292 1.00 91.56 87 LYS A O 1
ATOM 701 N N . SER A 1 88 ? 10.404 -2.150 2.671 1.00 89.94 88 SER A N 1
ATOM 702 C CA . SER A 1 88 ? 11.476 -1.705 3.576 1.00 89.94 88 SER A CA 1
ATOM 703 C C . SER A 1 88 ? 11.205 -1.932 5.071 1.00 89.94 88 SER A C 1
ATOM 705 O O . SER A 1 88 ? 12.152 -2.024 5.847 1.00 89.94 88 SER A O 1
ATOM 707 N N . TYR A 1 89 ? 9.942 -2.090 5.477 1.00 91.19 89 TYR A N 1
ATOM 708 C CA . TYR A 1 89 ? 9.565 -2.421 6.857 1.00 91.19 89 TYR A CA 1
ATOM 709 C C . TYR A 1 89 ? 9.897 -3.862 7.261 1.00 91.19 89 TYR A C 1
ATOM 711 O O . TYR A 1 89 ? 9.944 -4.171 8.448 1.00 91.19 89 TYR A O 1
ATOM 719 N N . LEU A 1 90 ? 10.134 -4.750 6.292 1.00 92.75 90 LEU A N 1
ATOM 720 C CA . LEU A 1 90 ? 10.519 -6.133 6.568 1.00 92.75 90 LEU A CA 1
ATOM 721 C C . LEU A 1 90 ? 11.952 -6.221 7.107 1.00 92.75 90 LEU A C 1
ATOM 723 O O . LEU A 1 90 ? 12.271 -7.135 7.861 1.00 92.75 90 LEU A O 1
ATOM 727 N N . THR A 1 91 ? 12.807 -5.268 6.730 1.00 94.06 91 THR A N 1
ATOM 728 C CA . THR A 1 91 ? 14.234 -5.255 7.082 1.00 94.06 91 THR A CA 1
ATOM 729 C C . THR A 1 91 ? 14.602 -4.166 8.086 1.00 94.06 91 THR A C 1
ATOM 731 O O . THR A 1 91 ? 15.543 -4.347 8.852 1.00 94.06 91 THR A O 1
ATOM 734 N N . ASP A 1 92 ? 13.900 -3.029 8.076 1.00 94.88 92 ASP A N 1
ATOM 735 C CA . ASP A 1 92 ? 14.194 -1.879 8.936 1.00 94.88 92 ASP A CA 1
ATOM 736 C C . ASP A 1 92 ? 13.188 -1.795 10.102 1.00 94.88 92 ASP A C 1
ATOM 738 O O . ASP A 1 92 ? 12.017 -1.452 9.880 1.00 94.88 92 ASP A O 1
ATOM 742 N N . PRO A 1 93 ? 13.615 -2.069 11.352 1.00 94.75 93 PRO A N 1
ATOM 743 C CA . PRO A 1 93 ? 12.723 -2.048 12.508 1.00 94.75 93 PRO A CA 1
ATOM 744 C C . PRO A 1 93 ? 12.153 -0.653 12.787 1.00 94.75 93 PRO A C 1
ATOM 746 O O . PRO A 1 93 ? 11.023 -0.553 13.262 1.00 94.75 93 PRO A O 1
ATOM 749 N N . ASN A 1 94 ? 12.868 0.424 12.443 1.00 96.06 94 ASN A N 1
ATOM 750 C CA . ASN A 1 94 ? 12.365 1.785 12.640 1.00 96.06 94 ASN A CA 1
ATOM 751 C C . ASN A 1 94 ? 11.202 2.080 11.688 1.00 96.06 94 ASN A C 1
ATOM 753 O O . ASN A 1 94 ? 10.206 2.685 12.087 1.00 96.06 94 ASN A O 1
ATOM 757 N N . LYS A 1 95 ? 11.288 1.613 10.435 1.00 94.44 95 LYS A N 1
ATOM 758 C CA . LYS A 1 95 ? 10.178 1.729 9.476 1.00 94.44 95 LYS A CA 1
ATOM 759 C C . LYS A 1 95 ? 9.001 0.847 9.865 1.00 94.44 95 LYS A C 1
ATOM 761 O O . LYS A 1 95 ? 7.864 1.300 9.776 1.00 94.44 95 LYS A O 1
ATOM 766 N N . LYS A 1 96 ? 9.267 -0.373 10.348 1.00 95.00 96 LYS A N 1
ATOM 767 C CA . LYS A 1 96 ? 8.224 -1.258 10.880 1.00 95.00 96 LYS A CA 1
ATOM 768 C C . LYS A 1 96 ? 7.459 -0.604 12.024 1.00 95.00 96 LYS A C 1
ATOM 770 O O . LYS A 1 96 ? 6.230 -0.605 11.996 1.00 95.00 96 LYS A O 1
ATOM 775 N N . GLN A 1 97 ? 8.173 -0.017 12.986 1.00 96.38 97 GLN A N 1
ATOM 776 C CA . GLN A 1 97 ? 7.549 0.694 14.098 1.00 96.38 97 GLN A CA 1
ATOM 777 C C . GLN A 1 97 ? 6.717 1.873 13.591 1.00 96.38 97 GLN A C 1
ATOM 779 O O . GLN A 1 97 ? 5.534 1.952 13.896 1.00 96.38 97 GLN A O 1
ATOM 784 N N . LYS A 1 98 ? 7.289 2.715 12.720 1.00 96.25 98 LYS A N 1
ATOM 785 C CA . LYS A 1 98 ? 6.581 3.865 12.142 1.00 96.25 98 LYS A CA 1
ATOM 786 C C . LYS A 1 98 ? 5.267 3.468 11.462 1.00 96.25 98 LYS A C 1
ATOM 788 O O . LYS A 1 98 ? 4.255 4.129 11.665 1.00 96.25 98 LYS A O 1
ATOM 793 N N . TYR A 1 99 ? 5.270 2.420 10.640 1.00 95.69 99 TYR A N 1
ATOM 794 C CA . TYR A 1 99 ? 4.045 1.972 9.973 1.00 95.69 99 TYR A CA 1
ATOM 795 C C . TYR A 1 99 ? 3.053 1.339 10.951 1.00 95.69 99 TYR A C 1
ATOM 797 O O . TYR A 1 99 ? 1.857 1.564 10.813 1.00 95.69 99 TYR A O 1
ATOM 805 N N . THR A 1 100 ? 3.535 0.625 11.970 1.00 96.44 100 THR A N 1
ATOM 806 C CA . THR A 1 100 ? 2.679 0.066 13.029 1.00 96.44 100 THR A CA 1
ATOM 807 C C . THR A 1 100 ? 1.949 1.176 13.785 1.00 96.44 100 THR A C 1
ATOM 809 O O . THR A 1 100 ? 0.739 1.091 13.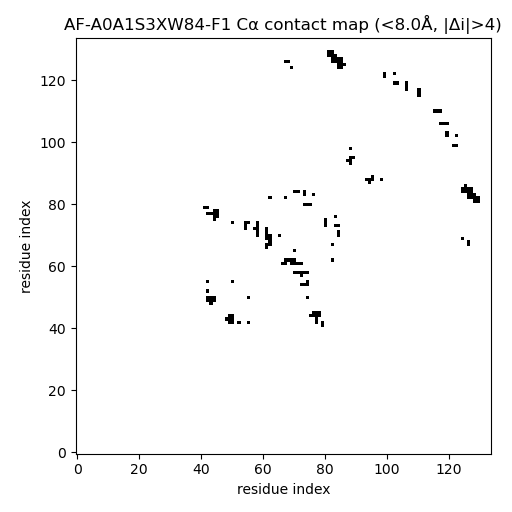990 1.00 96.44 100 THR A O 1
ATOM 812 N N . ASP A 1 101 ? 2.659 2.254 14.127 1.00 97.12 101 ASP A N 1
ATOM 813 C CA . ASP A 1 101 ? 2.078 3.417 14.801 1.00 97.12 101 ASP A CA 1
ATOM 814 C C . ASP A 1 101 ? 1.011 4.090 13.922 1.00 97.12 101 ASP A C 1
ATOM 816 O O . ASP A 1 101 ? -0.078 4.406 14.401 1.00 97.12 101 ASP A O 1
ATOM 820 N N . LEU A 1 102 ? 1.279 4.247 12.618 1.00 96.62 102 LEU A N 1
ATOM 821 C CA . LEU A 1 102 ? 0.305 4.783 11.658 1.00 96.62 102 LEU A CA 1
ATOM 822 C C . LEU A 1 102 ? -0.946 3.901 11.543 1.00 96.62 102 LEU A C 1
ATOM 824 O O . LEU A 1 102 ? -2.054 4.432 11.530 1.00 96.62 102 LEU A O 1
ATOM 828 N N . CYS A 1 103 ? -0.800 2.573 11.506 1.00 96.94 103 CYS A N 1
ATOM 829 C CA . CYS A 1 103 ? -1.941 1.655 11.497 1.00 96.94 103 CYS A CA 1
ATOM 830 C C . CYS A 1 103 ? -2.778 1.772 12.779 1.00 96.94 103 CYS A C 1
ATOM 832 O O . CYS A 1 103 ? -4.008 1.787 12.711 1.00 96.94 103 CYS A O 1
ATOM 834 N N . GLY A 1 104 ? -2.122 1.900 13.937 1.00 96.81 104 GLY A N 1
ATOM 835 C CA . GLY A 1 104 ? -2.795 2.130 15.215 1.00 96.81 104 GLY A CA 1
ATOM 836 C C . GLY A 1 104 ? -3.598 3.433 15.223 1.00 96.81 104 GLY A C 1
ATOM 837 O O . GLY A 1 104 ? -4.757 3.436 15.639 1.00 96.81 104 GLY A O 1
ATOM 838 N N . LEU A 1 105 ? -3.017 4.518 14.699 1.00 97.06 105 LEU A N 1
ATOM 839 C CA . LEU A 1 105 ? -3.707 5.801 14.544 1.00 97.06 105 LEU A CA 1
ATOM 840 C C . LEU A 1 105 ? -4.903 5.697 13.592 1.00 97.06 105 LEU A C 1
ATOM 842 O O . LEU A 1 105 ? -5.983 6.159 13.942 1.00 97.06 105 LEU A O 1
ATOM 846 N N . ALA A 1 106 ? -4.740 5.055 12.433 1.00 96.62 106 ALA A N 1
ATOM 847 C CA . ALA A 1 106 ? -5.807 4.909 11.444 1.00 96.62 106 ALA A CA 1
ATOM 848 C C . ALA A 1 106 ? -6.997 4.096 11.982 1.00 96.62 106 ALA A C 1
ATOM 850 O O . ALA A 1 106 ? -8.150 4.493 11.821 1.00 96.62 106 ALA A O 1
ATOM 851 N N . ILE A 1 107 ? -6.735 2.979 12.670 1.00 97.00 107 ILE A N 1
ATOM 852 C CA . ILE A 1 107 ? -7.792 2.171 13.297 1.00 97.00 107 ILE A CA 1
ATOM 853 C C . ILE A 1 107 ? -8.451 2.933 14.449 1.00 97.00 107 ILE A C 1
ATOM 855 O O . ILE A 1 107 ? -9.673 2.882 14.596 1.00 97.00 107 ILE A O 1
ATOM 859 N N . GLY A 1 108 ? -7.667 3.656 15.254 1.00 96.69 108 GLY A N 1
ATOM 860 C CA . GLY A 1 108 ? -8.184 4.514 16.318 1.00 96.69 108 GLY A CA 1
ATOM 861 C C . GLY A 1 108 ? -9.116 5.602 15.783 1.00 96.69 108 GLY A C 1
ATOM 862 O O . GLY A 1 108 ? -10.220 5.768 16.301 1.00 96.69 108 GLY A O 1
ATOM 863 N N . ASP A 1 109 ? -8.706 6.283 14.713 1.00 97.31 109 ASP A N 1
ATOM 864 C CA . ASP A 1 109 ? -9.497 7.307 14.033 1.00 97.31 109 ASP A CA 1
ATOM 865 C C . ASP A 1 109 ? -10.802 6.722 13.473 1.00 97.31 109 ASP A C 1
ATOM 867 O O . ASP A 1 109 ? -11.894 7.181 13.819 1.00 97.31 109 ASP A O 1
ATOM 871 N N . PHE A 1 110 ? -10.719 5.613 12.735 1.00 97.00 110 PHE A N 1
ATOM 872 C CA . PHE A 1 110 ? -11.894 4.927 12.202 1.00 97.00 110 PHE A CA 1
ATOM 873 C C . PHE A 1 110 ? -12.868 4.460 13.301 1.00 97.00 110 PHE A C 1
ATOM 875 O O . PHE A 1 110 ? -14.083 4.622 13.169 1.00 97.00 110 PHE A O 1
ATOM 882 N N . ASN A 1 111 ? -12.368 3.898 14.406 1.00 96.50 111 ASN A N 1
ATOM 883 C CA . ASN A 1 111 ? -13.187 3.494 15.558 1.00 96.50 111 ASN A CA 1
ATOM 884 C C . ASN A 1 111 ? -13.769 4.685 16.337 1.00 96.50 111 ASN A C 1
ATOM 886 O O . ASN A 1 111 ? -14.708 4.511 17.107 1.00 96.50 111 ASN A O 1
ATOM 890 N N . SER A 1 112 ? -13.205 5.887 16.204 1.00 95.94 112 SER A N 1
ATOM 891 C CA . SER A 1 112 ? -13.784 7.090 16.814 1.00 95.94 112 SER A CA 1
ATOM 892 C C . SER A 1 112 ? -14.974 7.613 16.004 1.00 95.94 112 SER A C 1
ATOM 894 O O . SER A 1 112 ? -15.945 8.111 16.573 1.00 95.94 112 SER A O 1
ATOM 896 N N . GLN A 1 113 ? -14.920 7.439 14.679 1.00 96.31 113 GLN A N 1
ATOM 897 C CA . GLN A 1 113 ? -15.943 7.883 13.730 1.00 96.31 113 GLN A CA 1
ATOM 898 C C . GLN A 1 113 ? -17.044 6.835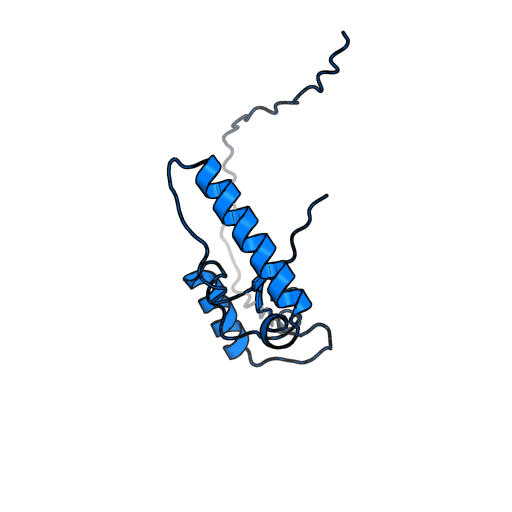 13.507 1.00 96.31 113 GLN A C 1
ATOM 900 O O . GLN A 1 113 ? -18.182 7.169 13.181 1.00 96.31 113 GLN A O 1
ATOM 905 N N . SER A 1 114 ? -16.725 5.556 13.700 1.00 88.44 114 SER A N 1
ATOM 906 C CA . SER A 1 114 ? -17.665 4.439 13.618 1.00 88.44 114 SER A CA 1
ATOM 907 C C . SER A 1 114 ? -17.850 3.838 15.007 1.00 88.44 114 SER A C 1
ATOM 909 O O . SER A 1 114 ? -16.882 3.681 15.729 1.00 88.44 114 SER A O 1
ATOM 911 N N . ALA A 1 115 ? -19.065 3.466 15.421 1.00 91.00 115 ALA A N 1
ATOM 912 C CA . ALA A 1 115 ? -19.316 2.839 16.731 1.00 91.00 115 ALA A CA 1
ATOM 913 C C . ALA A 1 115 ? -18.773 1.387 16.826 1.00 91.00 115 ALA A C 1
ATOM 915 O O . ALA A 1 115 ? -19.471 0.465 17.253 1.00 91.00 115 ALA A O 1
ATOM 916 N N . LYS A 1 116 ? -17.539 1.168 16.370 1.00 94.06 116 LYS A N 1
ATOM 917 C CA . LYS A 1 116 ? -16.828 -0.102 16.260 1.00 94.06 116 LYS A CA 1
ATOM 918 C C . LYS A 1 116 ? -15.588 -0.090 17.158 1.00 94.06 116 LYS A C 1
ATOM 920 O O . LYS A 1 116 ? -15.209 0.933 17.718 1.00 94.06 116 LYS A O 1
ATOM 925 N N . LYS A 1 117 ? -15.005 -1.271 17.370 1.00 95.19 117 LYS A N 1
ATOM 926 C CA . LYS A 1 117 ? -13.867 -1.494 18.278 1.00 95.19 117 LYS A CA 1
ATOM 927 C C . LYS A 1 117 ? -12.871 -2.469 17.657 1.00 95.19 117 LYS A C 1
ATOM 929 O O . LYS A 1 117 ? -12.643 -3.549 18.193 1.00 95.19 117 LYS A O 1
ATOM 934 N N . TYR A 1 118 ? -12.365 -2.131 16.477 1.00 96.62 118 TYR A N 1
ATOM 935 C CA . TYR A 1 118 ? -11.334 -2.932 15.826 1.00 96.62 118 TYR A CA 1
ATOM 936 C C . TYR A 1 118 ? -9.989 -2.791 16.538 1.00 96.62 118 TYR A C 1
ATOM 938 O O . TYR A 1 118 ? -9.672 -1.729 17.070 1.00 96.62 118 TYR A O 1
ATOM 946 N N . GLU A 1 119 ? -9.200 -3.858 16.519 1.00 95.94 119 GLU A N 1
ATOM 947 C CA . GLU A 1 119 ? -7.849 -3.891 17.067 1.00 95.94 119 GLU A CA 1
ATOM 948 C C . GLU A 1 119 ? -6.863 -4.190 15.941 1.00 95.94 119 GLU A C 1
ATOM 950 O O . GLU A 1 119 ? -7.117 -5.033 15.078 1.00 95.94 119 GLU A O 1
ATOM 955 N N . PHE A 1 120 ? -5.749 -3.464 15.935 1.00 96.06 120 PHE A N 1
ATOM 956 C CA . PHE A 1 120 ? -4.662 -3.713 15.004 1.00 96.06 120 PHE A CA 1
ATOM 957 C C . PHE A 1 120 ? -3.936 -5.013 15.379 1.00 96.06 120 PHE A C 1
ATOM 959 O O . PHE A 1 120 ? -3.525 -5.172 16.526 1.00 96.06 120 PHE A O 1
ATOM 966 N N . VAL A 1 121 ? -3.744 -5.915 14.412 1.00 96.50 121 VAL A N 1
ATOM 967 C CA . VAL A 1 121 ? -3.044 -7.196 14.621 1.00 96.50 121 VAL A CA 1
ATOM 968 C C . VAL A 1 121 ? -1.660 -7.163 13.985 1.00 96.50 121 VAL A C 1
ATOM 970 O O . VAL A 1 121 ? -0.650 -7.296 14.673 1.00 96.50 121 VAL A O 1
ATOM 973 N N . GLU A 1 122 ? -1.602 -6.974 12.668 1.00 95.00 122 GLU A N 1
ATOM 974 C CA . GLU A 1 122 ? -0.350 -6.962 11.922 1.00 95.00 122 GLU A CA 1
ATOM 975 C C . GLU A 1 122 ? -0.463 -6.193 10.603 1.00 95.00 122 GLU A C 1
ATOM 977 O O . GLU A 1 122 ? -1.552 -5.960 10.079 1.00 95.00 122 GLU A O 1
ATOM 982 N N . ILE A 1 123 ? 0.695 -5.812 10.061 1.00 94.31 123 ILE A N 1
ATOM 983 C CA . ILE A 1 123 ? 0.819 -5.288 8.700 1.00 94.31 123 ILE A CA 1
ATOM 984 C C . ILE A 1 123 ? 1.029 -6.474 7.762 1.00 94.31 123 ILE A C 1
ATOM 986 O O . ILE A 1 123 ? 2.063 -7.139 7.845 1.00 94.31 123 ILE A O 1
ATOM 990 N N . VAL A 1 124 ? 0.092 -6.682 6.839 1.00 93.44 124 VAL A N 1
ATOM 991 C CA . VAL A 1 124 ? 0.220 -7.686 5.771 1.00 93.44 124 VAL A CA 1
ATOM 992 C C . VAL A 1 124 ? 0.985 -7.104 4.579 1.00 93.44 124 VAL A C 1
ATOM 994 O O . VAL A 1 124 ? 2.021 -7.642 4.190 1.00 93.44 124 VAL A O 1
ATOM 997 N N . THR A 1 125 ? 0.532 -5.952 4.077 1.00 92.25 125 THR A N 1
ATOM 998 C CA . THR A 1 125 ? 1.081 -5.268 2.897 1.00 92.25 125 THR A CA 1
ATOM 999 C C . THR A 1 125 ? 1.167 -3.766 3.162 1.00 92.25 125 THR A C 1
ATOM 1001 O O . THR A 1 125 ? 0.350 -3.212 3.898 1.00 92.25 125 THR A O 1
ATOM 1004 N N . VAL A 1 126 ? 2.160 -3.097 2.568 1.00 93.19 126 VAL A N 1
ATOM 1005 C CA . VAL A 1 126 ? 2.273 -1.631 2.570 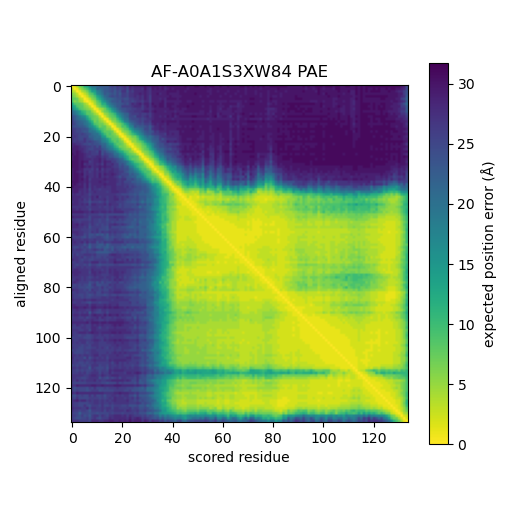1.00 93.19 126 VAL A CA 1
ATOM 1006 C C . VAL A 1 126 ? 2.513 -1.165 1.146 1.00 93.19 126 VAL A C 1
ATOM 1008 O O . VAL A 1 126 ? 3.543 -1.498 0.562 1.00 93.19 126 VAL A O 1
ATOM 1011 N N . ASN A 1 127 ? 1.610 -0.336 0.635 1.00 93.19 127 ASN A N 1
ATOM 1012 C CA . ASN A 1 127 ? 1.778 0.365 -0.631 1.00 93.19 127 ASN A CA 1
ATOM 1013 C C . ASN A 1 127 ? 1.875 1.868 -0.367 1.00 93.19 127 ASN A C 1
ATOM 1015 O O . ASN A 1 127 ? 1.355 2.374 0.629 1.00 93.19 127 ASN A O 1
ATOM 1019 N N . ALA A 1 128 ? 2.556 2.583 -1.252 1.00 91.00 128 ALA A N 1
ATOM 1020 C CA . ALA A 1 128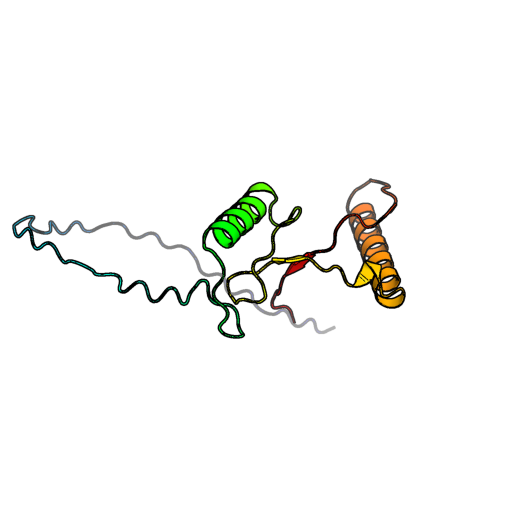 ? 2.617 4.033 -1.234 1.00 91.00 128 ALA A CA 1
ATOM 1021 C C . ALA A 1 128 ? 2.177 4.589 -2.579 1.00 91.00 128 ALA A C 1
ATOM 1023 O O . ALA A 1 128 ? 2.602 4.109 -3.627 1.00 91.00 128 ALA A O 1
ATOM 1024 N N . SER A 1 129 ? 1.364 5.634 -2.524 1.00 88.75 129 SER A N 1
ATOM 1025 C CA . SER A 1 129 ? 1.000 6.447 -3.672 1.00 88.75 129 SER A CA 1
ATOM 1026 C C . SER A 1 129 ? 1.567 7.845 -3.497 1.00 88.75 129 SER A C 1
ATOM 1028 O O . SER A 1 129 ? 1.504 8.411 -2.401 1.00 88.75 129 SER A O 1
ATOM 1030 N N . PHE A 1 130 ? 2.072 8.438 -4.573 1.00 80.62 130 PHE A N 1
ATOM 1031 C CA . PHE A 1 130 ? 2.365 9.866 -4.564 1.00 80.62 130 PHE A CA 1
ATOM 1032 C C . PHE A 1 130 ? 1.052 10.638 -4.685 1.00 80.62 130 PHE A C 1
ATOM 1034 O O . PHE A 1 130 ? 0.387 10.592 -5.714 1.00 80.62 130 PHE A O 1
ATOM 1041 N N . ALA A 1 131 ? 0.684 11.345 -3.622 1.00 78.75 131 ALA A N 1
ATOM 1042 C CA . ALA A 1 131 ? -0.430 12.280 -3.620 1.00 78.75 131 ALA A CA 1
ATOM 1043 C C . ALA A 1 131 ? 0.101 13.676 -3.287 1.00 78.75 131 ALA A C 1
ATOM 1045 O O . ALA A 1 131 ? 0.938 13.833 -2.396 1.00 78.75 131 ALA A O 1
ATOM 1046 N N . ALA A 1 132 ? -0.367 14.692 -4.008 1.00 69.81 132 ALA A N 1
ATOM 1047 C CA . ALA A 1 132 ? -0.090 16.077 -3.657 1.00 69.81 132 ALA A CA 1
ATOM 1048 C C . ALA A 1 132 ? -0.978 16.480 -2.468 1.00 69.81 132 ALA A C 1
ATOM 1050 O O . ALA A 1 132 ? -2.201 16.396 -2.556 1.00 69.81 132 ALA A O 1
ATOM 1051 N N . GLY A 1 133 ? -0.368 16.927 -1.371 1.00 55.06 133 GLY A N 1
ATOM 1052 C CA . GLY A 1 133 ? -1.067 17.480 -0.211 1.00 55.06 133 GLY A CA 1
ATOM 1053 C C . GLY A 1 133 ? -0.184 18.496 0.512 1.00 55.06 133 GLY A C 1
ATOM 1054 O O . GLY A 1 133 ? 0.990 18.209 0.753 1.00 55.06 133 GLY A O 1
ATOM 1055 N N . MET A 1 134 ? -0.737 19.686 0.780 1.00 28.56 134 MET A N 1
ATOM 1056 C CA . MET A 1 134 ? -0.161 20.718 1.660 1.00 28.56 134 MET A CA 1
ATOM 1057 C C . MET A 1 134 ? -0.449 20.407 3.125 1.00 28.56 134 MET A C 1
ATOM 1059 O O . MET A 1 134 ? -1.552 19.883 3.395 1.00 28.56 134 MET A O 1
#

pLDDT: mean 76.51, std 23.22, range [28.56, 97.31]